Protein AF-A0A0V8JNP3-F1 (afdb_monomer_lite)

Radius of gyration: 19.33 Å; chains: 1; bounding box: 38×21×57 Å

Organism: NCBI:txid1414648

Sequence (77 aa):
MIQTITAHLKQGLLSYRQAIWIARYLILGFIIFGTVEKILMFQSHELNGLQLTFELTAALICALIPFAYGIDSSTQE

pLDDT: mean 74.11, std 11.42, range [36.44, 87.0]

Structure (mmCIF, N/CA/C/O backbone):
data_AF-A0A0V8JNP3-F1
#
_entry.id   AF-A0A0V8JNP3-F1
#
loop_
_atom_site.group_PDB
_atom_site.id
_atom_site.type_symbol
_atom_site.label_atom_id
_atom_site.label_alt_id
_atom_site.label_comp_id
_atom_site.label_asym_id
_atom_site.label_entity_id
_atom_site.label_seq_id
_atom_site.pdbx_PDB_ins_code
_atom_site.Cartn_x
_atom_site.Cartn_y
_atom_site.Cartn_z
_atom_site.occupancy
_atom_site.B_iso_or_equiv
_atom_site.auth_seq_id
_atom_site.auth_comp_id
_atom_site.auth_asym_id
_atom_site.auth_atom_id
_atom_site.pdbx_PDB_model_num
ATOM 1 N N . MET A 1 1 ? 21.941 -3.093 -36.071 1.00 55.66 1 MET A N 1
ATOM 2 C CA . MET A 1 1 ? 22.463 -3.691 -34.820 1.00 55.66 1 MET A CA 1
ATOM 3 C C . MET A 1 1 ? 22.251 -2.775 -33.613 1.00 55.66 1 MET A C 1
ATOM 5 O O . MET A 1 1 ? 21.702 -3.234 -32.626 1.00 55.66 1 MET A O 1
ATOM 9 N N . ILE A 1 2 ? 22.567 -1.474 -33.697 1.00 59.47 2 ILE A N 1
ATOM 10 C CA . ILE A 1 2 ? 22.236 -0.508 -32.625 1.00 59.47 2 ILE A CA 1
ATOM 11 C C . ILE A 1 2 ? 20.710 -0.379 -32.427 1.00 59.47 2 ILE A C 1
ATOM 13 O O . ILE A 1 2 ? 20.231 -0.447 -31.303 1.00 59.47 2 ILE A O 1
ATOM 17 N N . GLN A 1 3 ? 19.931 -0.318 -33.516 1.00 62.88 3 GLN A N 1
ATOM 18 C CA . GLN A 1 3 ? 18.461 -0.220 -33.453 1.00 62.88 3 GLN A CA 1
ATOM 19 C C . GLN A 1 3 ? 17.780 -1.415 -32.758 1.00 62.88 3 GLN A C 1
ATOM 21 O O . GLN A 1 3 ? 16.781 -1.233 -32.066 1.00 62.88 3 GLN A O 1
ATOM 26 N N . THR A 1 4 ? 18.329 -2.627 -32.889 1.00 67.69 4 THR A N 1
ATOM 27 C CA . THR A 1 4 ? 17.803 -3.828 -32.223 1.00 67.69 4 THR A CA 1
ATOM 28 C C . THR A 1 4 ? 18.081 -3.822 -30.718 1.00 67.69 4 THR A C 1
ATOM 30 O O . THR A 1 4 ? 17.216 -4.216 -29.941 1.00 67.69 4 THR A O 1
ATOM 33 N N . ILE A 1 5 ? 19.235 -3.301 -30.285 1.00 72.38 5 ILE A N 1
ATOM 34 C CA . ILE A 1 5 ? 19.570 -3.150 -28.858 1.00 72.38 5 ILE A CA 1
ATOM 35 C C . ILE A 1 5 ? 18.634 -2.131 -28.196 1.00 72.38 5 ILE A C 1
ATOM 37 O O . ILE A 1 5 ? 18.081 -2.402 -27.131 1.00 72.38 5 ILE A O 1
ATOM 41 N N . THR A 1 6 ? 18.383 -0.992 -28.849 1.00 70.81 6 THR A N 1
ATOM 42 C CA . THR A 1 6 ? 17.462 0.034 -28.333 1.00 70.81 6 THR A CA 1
ATOM 43 C C . THR A 1 6 ? 16.023 -0.484 -28.226 1.00 70.81 6 THR A C 1
ATOM 45 O O . THR A 1 6 ? 15.323 -0.150 -27.269 1.00 70.81 6 THR A O 1
ATOM 48 N N . ALA A 1 7 ? 15.579 -1.324 -29.168 1.00 71.56 7 ALA A N 1
ATOM 49 C CA . ALA A 1 7 ? 14.252 -1.938 -29.129 1.00 71.56 7 ALA A CA 1
ATOM 50 C C . ALA A 1 7 ? 14.093 -2.904 -27.940 1.00 71.56 7 ALA A C 1
ATOM 52 O O . ALA A 1 7 ? 13.117 -2.798 -27.197 1.00 71.56 7 ALA A O 1
ATOM 53 N N . HIS A 1 8 ? 15.077 -3.777 -27.699 1.00 73.25 8 HIS A N 1
ATOM 54 C CA . HIS A 1 8 ? 15.055 -4.689 -26.551 1.00 73.25 8 HIS A CA 1
ATOM 55 C C . HIS A 1 8 ? 15.116 -3.954 -25.206 1.00 73.25 8 HIS A C 1
ATOM 57 O O . HIS A 1 8 ? 14.408 -4.331 -24.271 1.00 73.25 8 HIS A O 1
ATOM 63 N N . LEU A 1 9 ? 15.891 -2.868 -25.113 1.00 73.88 9 LEU A N 1
ATOM 64 C CA . LEU A 1 9 ? 15.971 -2.060 -23.892 1.00 73.88 9 LEU A CA 1
ATOM 65 C C . LEU A 1 9 ? 14.627 -1.396 -23.557 1.00 73.88 9 LEU A C 1
ATOM 67 O O . LEU A 1 9 ? 14.179 -1.450 -22.412 1.00 73.88 9 LEU A O 1
ATOM 71 N N . LYS A 1 10 ? 13.949 -0.823 -24.563 1.00 73.12 10 LYS A N 1
ATOM 72 C CA . LYS A 1 10 ? 12.610 -0.230 -24.398 1.00 73.12 10 LYS A CA 1
ATOM 73 C C . LYS A 1 10 ? 11.579 -1.265 -23.950 1.00 73.12 10 LYS A C 1
ATOM 75 O O . LYS A 1 10 ? 10.745 -0.969 -23.098 1.00 73.12 10 LYS A O 1
ATOM 80 N N . GLN A 1 11 ? 11.653 -2.479 -24.491 1.00 74.25 11 GLN A N 1
ATOM 81 C CA . GLN A 1 11 ? 10.748 -3.570 -24.131 1.00 74.25 11 GLN A CA 1
ATOM 82 C C . GLN A 1 11 ? 10.968 -4.038 -22.682 1.00 74.25 11 GLN A C 1
ATOM 84 O O . GLN A 1 11 ? 9.999 -4.224 -21.950 1.00 74.25 11 GLN A O 1
ATOM 89 N N . GLY A 1 12 ? 12.226 -4.130 -22.232 1.00 71.69 12 GLY A N 1
ATOM 90 C CA . GLY A 1 12 ? 12.559 -4.410 -20.830 1.00 71.69 12 GLY A CA 1
ATOM 91 C C . GLY A 1 12 ? 12.066 -3.324 -19.865 1.00 71.69 12 GLY A C 1
ATOM 92 O O . GLY A 1 12 ? 11.491 -3.637 -18.824 1.00 71.69 12 GLY A O 1
ATOM 93 N N . LEU A 1 13 ? 12.212 -2.050 -20.242 1.00 76.00 13 LEU A N 1
ATOM 94 C CA . LEU A 1 13 ? 11.720 -0.901 -19.469 1.00 76.00 13 LEU A CA 1
ATOM 95 C C . LEU A 1 13 ? 10.191 -0.900 -19.316 1.00 76.00 13 LEU A C 1
ATOM 97 O O . LEU A 1 13 ? 9.676 -0.609 -18.236 1.00 76.00 13 LEU A O 1
ATOM 101 N N . LEU A 1 14 ? 9.459 -1.260 -20.374 1.00 74.88 14 LEU A N 1
ATOM 102 C CA . LEU A 1 14 ? 7.998 -1.377 -20.336 1.00 74.88 14 LEU A CA 1
ATOM 103 C C . LEU A 1 14 ? 7.537 -2.494 -19.390 1.00 74.88 14 LEU A C 1
ATOM 105 O O . LEU A 1 14 ? 6.660 -2.255 -18.556 1.00 74.88 14 LEU A O 1
ATOM 109 N N . SER A 1 15 ? 8.157 -3.674 -19.465 1.00 75.38 15 SER A N 1
ATOM 110 C CA . SER A 1 15 ? 7.861 -4.796 -18.563 1.00 75.38 15 SER A CA 1
ATOM 111 C C . SER A 1 15 ? 8.182 -4.460 -17.105 1.00 75.38 15 SER A C 1
ATOM 113 O O . SER A 1 15 ? 7.390 -4.750 -16.207 1.00 75.38 15 SER A O 1
ATOM 115 N N . TYR A 1 16 ? 9.306 -3.782 -16.860 1.00 75.56 16 TYR A N 1
ATOM 116 C CA . TYR A 1 16 ? 9.682 -3.317 -15.524 1.00 75.56 16 TYR A CA 1
ATOM 117 C C . TYR A 1 16 ? 8.664 -2.318 -14.959 1.00 75.56 16 TYR A C 1
ATOM 119 O O . TYR A 1 16 ? 8.239 -2.428 -13.808 1.00 75.56 16 TYR A O 1
ATOM 127 N N . ARG A 1 17 ? 8.186 -1.384 -15.790 1.00 72.06 17 ARG A N 1
ATOM 128 C CA . ARG A 1 17 ? 7.144 -0.432 -15.393 1.00 72.06 17 ARG A CA 1
ATOM 129 C C . ARG A 1 17 ? 5.840 -1.145 -15.032 1.00 72.06 17 ARG A C 1
ATOM 131 O O . ARG A 1 17 ? 5.245 -0.814 -14.011 1.00 72.06 17 ARG A O 1
ATOM 138 N N . GLN A 1 18 ? 5.408 -2.127 -15.824 1.00 77.00 18 GLN A N 1
ATOM 139 C CA . GLN A 1 18 ? 4.221 -2.935 -15.512 1.00 77.00 18 GLN A CA 1
ATOM 140 C C . GLN A 1 18 ? 4.371 -3.694 -14.188 1.00 77.00 18 GLN A C 1
ATOM 142 O O . GLN A 1 18 ? 3.439 -3.692 -13.386 1.00 77.00 18 GLN A O 1
ATOM 147 N N . ALA A 1 19 ? 5.545 -4.267 -13.914 1.00 76.44 19 ALA A N 1
ATOM 148 C CA . ALA A 1 19 ? 5.819 -4.939 -12.645 1.00 76.44 19 ALA A CA 1
ATOM 149 C C . ALA A 1 19 ? 5.688 -3.988 -11.440 1.00 76.44 19 ALA A C 1
ATOM 151 O O . ALA A 1 19 ? 5.085 -4.359 -10.435 1.00 76.44 19 ALA A O 1
ATOM 152 N N . ILE A 1 20 ? 6.163 -2.740 -11.558 1.00 77.56 20 ILE A N 1
ATOM 153 C CA . ILE A 1 20 ? 5.987 -1.711 -10.517 1.00 77.56 20 ILE A CA 1
ATOM 154 C C . ILE A 1 20 ? 4.504 -1.399 -10.291 1.00 77.56 20 ILE A C 1
ATOM 156 O O . ILE A 1 20 ? 4.063 -1.310 -9.146 1.00 77.56 20 ILE A O 1
ATOM 160 N N . TRP A 1 21 ? 3.719 -1.245 -11.362 1.00 77.12 21 TRP A N 1
ATOM 161 C CA . TRP A 1 21 ? 2.277 -1.012 -11.241 1.00 77.12 21 TRP A CA 1
ATOM 162 C C . TRP A 1 21 ? 1.576 -2.166 -10.524 1.00 77.12 21 TRP A C 1
ATOM 164 O O . TRP A 1 21 ? 0.829 -1.930 -9.577 1.00 77.12 21 TRP A O 1
ATOM 174 N N . ILE A 1 22 ? 1.863 -3.406 -10.922 1.00 78.25 22 ILE A N 1
ATOM 175 C CA . ILE A 1 22 ? 1.301 -4.608 -10.294 1.00 78.25 22 ILE A CA 1
ATOM 176 C C . ILE A 1 22 ? 1.678 -4.666 -8.809 1.00 78.25 22 ILE A C 1
ATOM 178 O O . ILE A 1 22 ? 0.807 -4.883 -7.968 1.00 78.25 22 ILE A O 1
ATOM 182 N N . ALA A 1 23 ? 2.944 -4.407 -8.472 1.00 77.75 23 ALA A N 1
ATOM 183 C CA . ALA A 1 23 ? 3.410 -4.384 -7.089 1.00 77.75 23 ALA A CA 1
ATOM 184 C C . ALA A 1 23 ? 2.678 -3.325 -6.246 1.00 77.75 23 ALA A C 1
ATOM 186 O O . ALA A 1 23 ? 2.263 -3.620 -5.127 1.00 77.75 23 ALA A O 1
ATOM 187 N N . ARG A 1 24 ? 2.442 -2.121 -6.787 1.00 79.00 24 ARG A N 1
ATOM 188 C CA . ARG A 1 24 ? 1.670 -1.069 -6.098 1.00 79.00 24 ARG A CA 1
ATOM 189 C C . ARG A 1 24 ? 0.240 -1.510 -5.790 1.00 79.00 24 ARG A C 1
ATOM 191 O O . ARG A 1 24 ? -0.220 -1.316 -4.668 1.00 79.00 24 ARG A O 1
ATOM 198 N N . TYR A 1 25 ? -0.453 -2.115 -6.755 1.00 79.38 25 TYR A N 1
ATOM 199 C CA . TYR A 1 25 ? -1.822 -2.596 -6.545 1.00 79.38 25 TYR A CA 1
ATOM 200 C C . TYR A 1 25 ? -1.889 -3.779 -5.570 1.00 79.38 25 TYR A C 1
ATOM 202 O O . TYR A 1 25 ? -2.807 -3.835 -4.754 1.00 79.38 25 TYR A O 1
ATOM 210 N N . LEU A 1 26 ? -0.904 -4.684 -5.597 1.00 81.50 26 LEU A N 1
ATOM 211 C CA . LEU A 1 26 ? -0.783 -5.774 -4.622 1.00 81.50 26 LEU A CA 1
ATOM 212 C C . LEU A 1 26 ? -0.594 -5.246 -3.196 1.00 81.50 26 LEU A C 1
ATOM 214 O O . LEU A 1 26 ? -1.288 -5.686 -2.281 1.00 81.50 26 LEU A O 1
ATOM 218 N N . ILE A 1 27 ? 0.306 -4.274 -3.019 1.00 81.94 27 ILE A N 1
ATOM 219 C CA . ILE A 1 27 ? 0.555 -3.630 -1.723 1.00 81.94 27 ILE A CA 1
ATOM 220 C C . ILE A 1 27 ? -0.716 -2.933 -1.223 1.00 81.94 27 ILE A C 1
ATOM 222 O O . ILE A 1 27 ? -1.104 -3.122 -0.071 1.00 81.94 27 ILE A O 1
ATOM 226 N N . LEU A 1 28 ? -1.416 -2.202 -2.098 1.00 82.56 28 LEU A N 1
ATOM 227 C CA . LEU A 1 28 ? -2.686 -1.557 -1.761 1.00 82.56 28 LEU A CA 1
ATOM 228 C C . LEU A 1 28 ? -3.745 -2.575 -1.307 1.00 82.56 28 LEU A C 1
ATOM 230 O O . LEU A 1 28 ? -4.414 -2.352 -0.299 1.00 82.56 28 LEU A O 1
ATOM 234 N N . GLY A 1 29 ? -3.871 -3.703 -2.011 1.00 81.94 29 GLY A N 1
ATOM 235 C CA . GLY A 1 29 ? -4.790 -4.780 -1.639 1.00 81.94 29 GLY A CA 1
ATOM 236 C C . GLY A 1 29 ? -4.475 -5.385 -0.269 1.00 81.94 29 GLY A C 1
ATOM 237 O O . GLY A 1 29 ? -5.382 -5.565 0.543 1.00 81.94 29 GLY A O 1
ATOM 238 N N . PHE A 1 30 ? -3.194 -5.628 0.022 1.00 84.19 30 PHE A N 1
ATOM 239 C CA . PHE A 1 30 ? -2.750 -6.146 1.320 1.00 84.19 30 PHE A CA 1
ATOM 240 C C . PHE A 1 30 ? -3.065 -5.176 2.468 1.00 84.19 30 PHE A C 1
ATOM 242 O O . PHE A 1 30 ? -3.554 -5.590 3.519 1.00 84.19 30 PHE A O 1
ATOM 249 N N . ILE A 1 31 ? -2.851 -3.876 2.250 1.00 83.25 31 ILE A N 1
ATOM 250 C CA . ILE A 1 31 ? -3.174 -2.835 3.234 1.00 83.25 31 ILE A CA 1
ATOM 251 C C . ILE A 1 31 ? -4.677 -2.770 3.501 1.00 83.25 31 ILE A C 1
ATOM 253 O O . ILE A 1 31 ? -5.080 -2.744 4.664 1.00 83.25 31 ILE A O 1
ATOM 257 N N . ILE A 1 32 ? -5.512 -2.779 2.457 1.00 84.12 32 ILE A N 1
ATOM 258 C CA . ILE A 1 32 ? -6.976 -2.762 2.614 1.00 84.12 32 ILE A CA 1
ATOM 259 C C . ILE A 1 32 ? -7.433 -3.988 3.408 1.00 84.12 32 ILE A C 1
ATOM 261 O O . ILE A 1 32 ? -8.207 -3.845 4.353 1.00 84.12 32 ILE A O 1
ATOM 265 N N . PHE A 1 33 ? -6.920 -5.172 3.068 1.00 85.88 33 PHE A N 1
ATOM 266 C CA . PHE A 1 33 ? -7.246 -6.408 3.773 1.00 85.88 33 PHE A CA 1
ATOM 267 C C . PHE A 1 33 ? -6.895 -6.328 5.267 1.00 85.88 33 PHE A C 1
ATOM 269 O O . PHE A 1 33 ? -7.770 -6.533 6.108 1.00 85.88 33 PHE A O 1
ATOM 276 N N . GLY A 1 34 ? -5.659 -5.940 5.602 1.00 84.00 34 GLY A N 1
ATOM 277 C CA . GLY A 1 34 ? -5.237 -5.795 6.998 1.00 84.00 34 GLY A CA 1
ATOM 278 C C . GLY A 1 34 ? -6.048 -4.739 7.755 1.00 84.00 34 GLY A C 1
ATOM 279 O O . GLY A 1 34 ? -6.423 -4.947 8.903 1.00 84.00 34 GLY A O 1
ATOM 280 N N . THR A 1 35 ? -6.404 -3.631 7.101 1.00 86.12 35 THR A N 1
ATOM 281 C CA . THR A 1 35 ? -7.252 -2.578 7.691 1.00 86.12 35 THR A CA 1
ATOM 282 C C . THR A 1 35 ? -8.629 -3.126 8.082 1.00 86.12 35 THR A C 1
ATOM 284 O O . THR A 1 35 ? -9.104 -2.875 9.190 1.00 86.12 35 THR A O 1
ATOM 287 N N . VAL A 1 36 ? -9.260 -3.905 7.196 1.00 87.00 36 VAL A N 1
ATOM 288 C CA . VAL A 1 36 ? -10.572 -4.524 7.448 1.00 87.00 36 VAL A CA 1
ATOM 289 C C . VAL A 1 36 ? -10.501 -5.509 8.615 1.00 87.00 36 VAL A C 1
ATOM 291 O O . VAL A 1 36 ? -11.354 -5.459 9.501 1.00 87.00 36 VAL A O 1
ATOM 294 N N . GLU A 1 37 ? -9.470 -6.355 8.659 1.00 85.75 37 GLU A N 1
ATOM 295 C CA . GLU A 1 37 ? -9.258 -7.312 9.751 1.00 85.75 37 GLU A CA 1
ATOM 296 C C . GLU A 1 37 ? -9.125 -6.604 11.109 1.00 85.75 37 GLU A C 1
ATOM 298 O O . GLU A 1 37 ? -9.755 -6.997 12.090 1.00 85.75 37 GLU A O 1
ATOM 303 N N . LYS A 1 38 ? -8.380 -5.495 11.165 1.00 81.44 38 LYS A N 1
ATOM 304 C CA . LYS A 1 38 ? -8.191 -4.728 12.405 1.00 81.44 38 LYS A CA 1
ATOM 305 C C . LYS A 1 38 ? -9.444 -3.991 12.859 1.00 81.44 38 LYS A C 1
ATOM 307 O O . LYS A 1 38 ? -9.690 -3.904 14.061 1.00 81.44 38 LYS A O 1
ATOM 312 N N . ILE A 1 39 ? -10.265 -3.509 11.927 1.00 83.31 39 ILE A N 1
ATOM 313 C CA . ILE A 1 39 ? -11.582 -2.942 12.251 1.00 83.31 39 ILE A CA 1
ATOM 314 C C . ILE A 1 39 ? -12.497 -4.023 12.839 1.00 83.31 39 ILE A C 1
ATOM 316 O O . ILE A 1 39 ? -13.172 -3.766 13.835 1.00 83.31 39 ILE A O 1
ATOM 320 N N . LEU A 1 40 ? -12.489 -5.233 12.271 1.00 84.94 40 LEU A N 1
ATOM 321 C CA . LEU A 1 40 ? -13.243 -6.372 12.804 1.00 84.94 40 LEU A CA 1
ATOM 322 C C . LEU A 1 40 ? -12.770 -6.755 14.216 1.00 84.94 40 LEU A C 1
ATOM 324 O O . LEU A 1 40 ? -13.606 -6.913 15.102 1.00 84.94 40 LEU A O 1
ATOM 328 N N . MET A 1 41 ? -11.455 -6.808 14.456 1.00 82.50 41 MET A N 1
ATOM 329 C CA . MET A 1 41 ? -10.884 -7.071 15.790 1.00 82.50 41 MET A CA 1
ATOM 330 C C . MET A 1 41 ? -11.195 -5.964 16.815 1.00 82.50 41 MET A C 1
ATOM 332 O O . MET A 1 41 ? -11.321 -6.212 18.014 1.00 82.50 41 MET A O 1
ATOM 336 N N . PHE A 1 42 ? -11.323 -4.713 16.369 1.00 83.69 42 PHE A N 1
ATOM 337 C CA . PHE A 1 42 ? -11.770 -3.622 17.234 1.00 83.69 42 PHE A CA 1
ATOM 338 C C . PHE A 1 42 ? -13.253 -3.769 17.605 1.00 83.69 42 PHE A C 1
ATOM 340 O O . PHE A 1 42 ? -13.625 -3.552 18.759 1.00 83.69 42 PHE A O 1
ATOM 347 N N . GLN A 1 43 ? -14.096 -4.184 16.652 1.00 83.19 43 GLN A N 1
ATOM 348 C CA . GLN A 1 43 ? -15.512 -4.468 16.905 1.00 83.19 43 GLN A CA 1
ATOM 349 C C . GLN A 1 43 ? -15.719 -5.678 17.826 1.00 83.19 43 GLN A C 1
ATOM 351 O O . GLN A 1 43 ? -16.661 -5.670 18.614 1.00 83.19 43 GLN A O 1
ATOM 356 N N . SER A 1 44 ? -14.837 -6.684 17.779 1.00 86.62 44 SER A N 1
ATOM 357 C CA . SER A 1 44 ? -14.852 -7.821 18.714 1.00 86.62 44 SER A CA 1
ATOM 358 C C . SER A 1 44 ? -14.315 -7.478 20.112 1.00 86.62 44 SER A C 1
ATOM 360 O O . SER A 1 44 ? -14.279 -8.352 20.974 1.00 86.62 44 SER A O 1
ATOM 362 N N . HIS A 1 45 ? -13.919 -6.220 20.360 1.00 78.94 45 HIS A N 1
ATOM 363 C CA . HIS A 1 45 ? -13.250 -5.761 21.585 1.00 78.94 45 HIS A CA 1
ATOM 364 C C . HIS A 1 45 ? -11.930 -6.487 21.908 1.00 78.94 45 HIS A C 1
ATOM 366 O O . HIS A 1 45 ? -11.402 -6.345 23.010 1.00 78.94 45 HIS A O 1
ATOM 372 N N . GLU A 1 46 ? -11.353 -7.214 20.950 1.00 77.88 46 GLU A N 1
ATOM 373 C CA . GLU A 1 46 ? -10.050 -7.872 21.102 1.00 77.88 46 GLU A CA 1
ATOM 374 C C . GLU A 1 46 ? -8.884 -6.891 20.924 1.00 77.88 46 GLU A C 1
ATOM 376 O O . GLU A 1 46 ? -7.757 -7.175 21.333 1.00 77.88 46 GLU A O 1
ATOM 381 N N . LEU A 1 47 ? -9.148 -5.720 20.335 1.00 77.56 47 LEU A N 1
ATOM 382 C CA . LEU A 1 47 ? -8.137 -4.722 20.007 1.00 77.56 47 LEU A CA 1
ATOM 383 C C . LEU A 1 47 ? -8.443 -3.366 20.654 1.00 77.56 47 LEU A C 1
ATOM 385 O O . LEU A 1 47 ? -9.537 -2.819 20.525 1.00 77.56 47 LEU A O 1
ATOM 389 N N . ASN A 1 48 ? -7.442 -2.787 21.321 1.00 82.12 48 ASN A N 1
ATOM 390 C CA . ASN A 1 48 ? -7.543 -1.452 21.909 1.00 82.12 48 ASN A CA 1
ATOM 391 C C . ASN A 1 48 ? -7.540 -0.367 20.823 1.00 82.12 48 ASN A C 1
ATOM 393 O O . ASN A 1 48 ? -6.740 -0.412 19.888 1.00 82.12 48 ASN A O 1
ATOM 397 N N . GLY A 1 49 ? -8.356 0.678 20.990 1.00 76.25 49 GLY A N 1
ATOM 398 C CA . GLY A 1 49 ? -8.462 1.770 20.008 1.00 76.25 49 GLY A CA 1
ATOM 399 C C . GLY A 1 49 ? -7.138 2.496 19.725 1.00 76.25 49 GLY A C 1
ATOM 400 O O . GLY A 1 49 ? -6.897 2.920 18.595 1.00 76.25 49 GLY A O 1
ATOM 401 N N . LEU A 1 50 ? -6.247 2.579 20.721 1.00 78.75 50 LEU A N 1
ATOM 402 C CA . LEU A 1 50 ? -4.904 3.153 20.567 1.00 78.75 50 LEU A CA 1
ATOM 403 C C . LEU A 1 50 ? -3.998 2.275 19.683 1.00 78.75 50 LEU A C 1
ATOM 405 O O . LEU A 1 50 ? -3.230 2.776 18.866 1.00 78.75 50 LEU A O 1
ATOM 409 N N . GLN A 1 51 ? -4.120 0.954 19.816 1.00 78.75 51 GLN A N 1
ATOM 410 C CA . GLN A 1 51 ? -3.375 -0.001 19.001 1.00 78.75 51 GLN A CA 1
ATOM 411 C C . GLN A 1 51 ? -3.908 -0.029 17.563 1.00 78.75 51 GLN A C 1
ATOM 413 O O . GLN A 1 51 ? -3.120 -0.039 16.620 1.00 78.75 51 GLN A O 1
ATOM 418 N N . LEU A 1 52 ? -5.229 0.079 17.386 1.00 80.25 52 LEU A N 1
ATOM 419 C CA . LEU A 1 52 ? -5.855 0.214 16.070 1.00 80.25 52 LEU A CA 1
ATOM 420 C C . LEU A 1 52 ? -5.321 1.444 15.323 1.00 80.25 52 LEU A C 1
ATOM 422 O O . LEU A 1 52 ? -4.930 1.347 14.163 1.00 80.25 52 LEU A O 1
ATOM 426 N N . THR A 1 53 ? -5.284 2.603 15.984 1.00 76.69 53 THR A N 1
ATOM 427 C CA . THR A 1 53 ? -4.805 3.849 15.362 1.00 76.69 53 THR A CA 1
ATOM 428 C C . THR A 1 53 ? -3.326 3.777 14.992 1.00 76.69 53 THR A C 1
ATOM 430 O O . THR A 1 53 ? -2.951 4.249 13.916 1.00 76.69 53 THR A O 1
ATOM 433 N N . PHE A 1 54 ? -2.491 3.147 15.824 1.00 83.75 54 PHE A N 1
ATOM 434 C CA .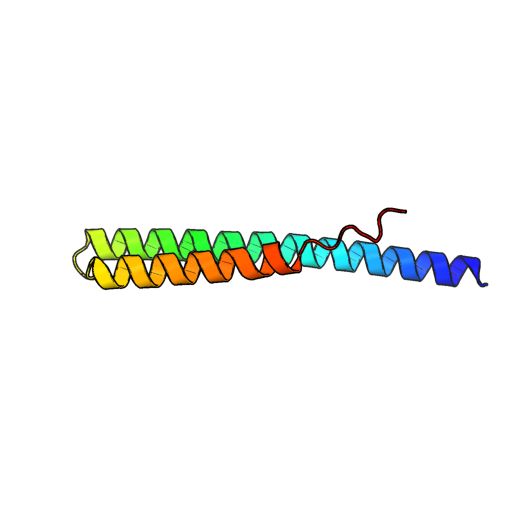 PHE A 1 54 ? -1.083 2.915 15.499 1.00 83.75 54 PHE A CA 1
ATOM 435 C C . PHE A 1 54 ? -0.915 2.020 14.263 1.00 83.75 54 PHE A C 1
ATOM 437 O O . PHE A 1 54 ? -0.212 2.391 13.321 1.00 83.75 54 PHE A O 1
ATOM 444 N N . GLU A 1 55 ? -1.595 0.874 14.232 1.00 79.62 55 GLU A N 1
ATOM 445 C CA . GLU A 1 55 ? -1.477 -0.094 13.138 1.00 79.62 55 GLU A CA 1
ATOM 446 C C . GLU A 1 55 ? -2.037 0.455 11.815 1.00 79.62 55 GLU A C 1
ATOM 448 O O . GLU A 1 55 ? -1.418 0.276 10.765 1.00 79.62 55 GLU A O 1
ATOM 453 N N . LEU A 1 56 ? -3.138 1.215 11.860 1.00 82.69 56 LEU A N 1
ATOM 454 C CA . LEU A 1 56 ? -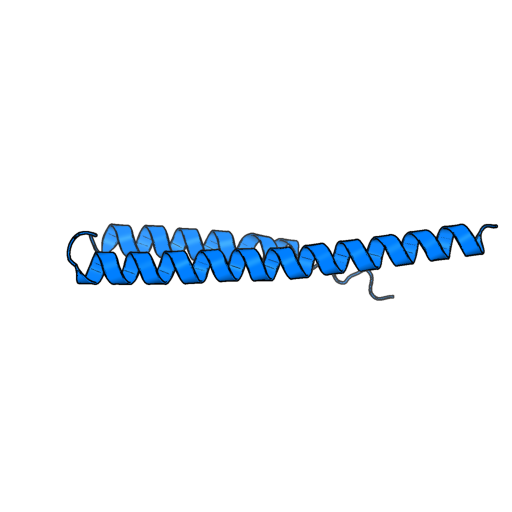3.675 1.918 10.690 1.00 82.69 56 LEU A CA 1
ATOM 455 C C . LEU A 1 56 ? -2.711 2.981 10.159 1.00 82.69 56 LEU A C 1
ATOM 457 O O . LEU A 1 56 ? -2.512 3.082 8.949 1.00 82.69 56 LEU A O 1
ATOM 461 N N . THR A 1 57 ? -2.083 3.752 11.047 1.00 82.31 57 THR A N 1
ATOM 462 C CA . THR A 1 57 ? -1.102 4.772 10.650 1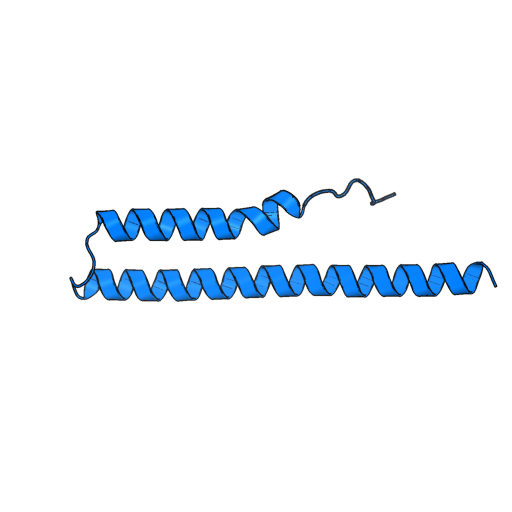.00 82.31 57 THR A CA 1
ATOM 463 C C . THR A 1 57 ? 0.125 4.124 10.006 1.00 82.31 57 THR A C 1
ATOM 465 O O . THR A 1 57 ? 0.591 4.589 8.965 1.00 82.31 57 THR A O 1
ATOM 468 N N . ALA A 1 58 ? 0.616 3.014 10.568 1.00 81.12 58 ALA A N 1
ATOM 469 C CA . ALA A 1 58 ? 1.721 2.248 9.996 1.00 81.12 58 ALA A CA 1
ATOM 470 C C . ALA A 1 58 ? 1.371 1.689 8.607 1.00 81.12 58 ALA A C 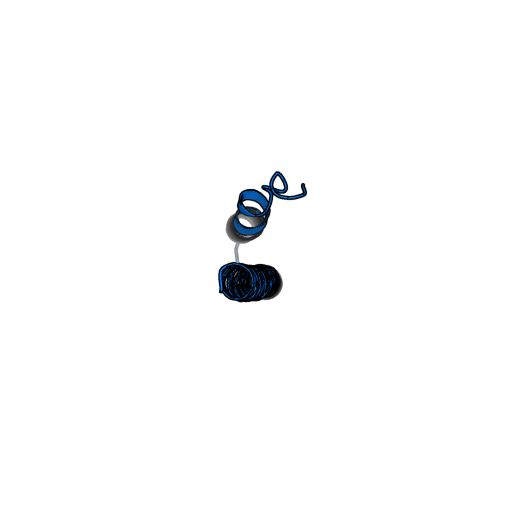1
ATOM 472 O O . ALA A 1 58 ? 2.156 1.843 7.668 1.00 81.12 58 ALA A O 1
ATOM 473 N N . ALA A 1 59 ? 0.172 1.122 8.444 1.00 81.06 59 ALA A N 1
ATOM 474 C CA . ALA A 1 59 ? -0.312 0.639 7.155 1.00 81.06 59 ALA A CA 1
ATOM 475 C C . ALA A 1 59 ? -0.390 1.767 6.110 1.00 81.06 59 ALA A C 1
ATOM 477 O O . ALA A 1 59 ? 0.007 1.570 4.960 1.00 81.06 59 ALA A O 1
ATOM 478 N N . LEU A 1 60 ? -0.819 2.968 6.515 1.00 80.62 60 LEU A N 1
ATOM 479 C CA . LEU A 1 60 ? -0.875 4.147 5.647 1.00 80.62 60 LEU A CA 1
ATOM 480 C C . LEU A 1 60 ? 0.521 4.611 5.201 1.00 80.62 60 LEU A C 1
ATOM 482 O O . LEU A 1 60 ? 0.726 4.915 4.027 1.00 80.62 60 LEU A O 1
ATOM 486 N N . ILE A 1 61 ? 1.502 4.624 6.108 1.00 81.06 61 ILE A N 1
ATOM 487 C CA . ILE A 1 61 ? 2.898 4.959 5.781 1.00 81.06 61 ILE A CA 1
ATOM 488 C C . ILE A 1 61 ? 3.480 3.925 4.809 1.00 81.06 61 ILE A C 1
ATOM 490 O O . ILE A 1 61 ? 4.074 4.296 3.795 1.00 81.06 61 ILE A O 1
ATOM 494 N N . CYS A 1 62 ? 3.263 2.632 5.070 1.00 75.81 62 CYS A N 1
ATOM 495 C CA . CYS A 1 62 ? 3.668 1.554 4.168 1.00 75.81 62 CYS A CA 1
ATOM 496 C C . CYS A 1 62 ? 3.006 1.670 2.788 1.00 75.81 62 CYS A C 1
ATOM 498 O O . CYS A 1 62 ? 3.647 1.353 1.786 1.00 75.81 62 CYS A O 1
ATOM 500 N N . ALA A 1 63 ? 1.766 2.169 2.721 1.00 73.94 63 ALA A N 1
ATOM 501 C CA . ALA A 1 63 ? 1.088 2.472 1.464 1.00 73.94 63 ALA A CA 1
ATOM 502 C C . ALA A 1 63 ? 1.799 3.592 0.709 1.00 73.94 63 ALA A C 1
ATOM 504 O O . ALA A 1 63 ? 2.016 3.481 -0.492 1.00 73.94 63 ALA A O 1
ATOM 505 N N . LEU A 1 64 ? 2.171 4.665 1.409 1.00 73.38 64 LEU A N 1
ATOM 506 C CA . LEU A 1 64 ? 2.712 5.882 0.810 1.00 73.38 64 LEU A CA 1
ATOM 507 C C . LEU A 1 64 ? 4.126 5.704 0.243 1.00 73.38 64 LEU A C 1
ATOM 509 O O . LEU A 1 64 ? 4.442 6.356 -0.747 1.00 73.38 64 LEU A O 1
ATOM 513 N N . ILE A 1 65 ? 4.965 4.818 0.792 1.00 72.81 65 ILE A N 1
ATOM 514 C CA . ILE A 1 65 ? 6.363 4.638 0.344 1.00 72.81 65 ILE A CA 1
ATOM 515 C C . ILE A 1 65 ? 6.463 4.240 -1.151 1.00 72.81 65 ILE A C 1
ATOM 517 O O . ILE A 1 65 ? 7.157 4.939 -1.894 1.00 72.81 65 ILE A O 1
ATOM 521 N N . PRO A 1 66 ? 5.761 3.201 -1.651 1.00 68.19 66 PRO A N 1
ATOM 522 C CA . PRO A 1 66 ? 5.748 2.851 -3.077 1.00 68.19 66 PRO A CA 1
ATOM 523 C C . PRO A 1 66 ? 5.197 3.940 -4.010 1.00 68.19 66 PRO A C 1
ATOM 525 O O . PRO A 1 66 ? 5.548 3.962 -5.194 1.00 68.19 66 PRO A O 1
ATOM 528 N N . PHE A 1 67 ? 4.318 4.816 -3.508 1.00 66.19 67 PHE A N 1
ATOM 529 C CA . PHE A 1 67 ? 3.794 5.953 -4.272 1.00 66.19 67 PHE A CA 1
ATOM 530 C C . PHE A 1 67 ? 4.752 7.150 -4.244 1.00 66.19 67 PHE A C 1
ATOM 532 O O . PHE A 1 67 ? 4.933 7.787 -5.277 1.00 66.19 67 PHE A O 1
ATOM 539 N N . ALA A 1 68 ? 5.421 7.409 -3.118 1.00 66.12 68 ALA A N 1
ATOM 540 C CA . ALA A 1 68 ? 6.391 8.491 -2.950 1.00 66.12 68 ALA A CA 1
ATOM 541 C C . ALA A 1 68 ? 7.674 8.247 -3.757 1.00 66.12 68 ALA A C 1
ATOM 543 O O . ALA A 1 68 ? 8.103 9.115 -4.507 1.00 66.12 68 ALA A O 1
ATOM 544 N N . TYR A 1 69 ? 8.235 7.035 -3.696 1.00 60.16 69 TYR A N 1
ATOM 545 C CA . TYR A 1 69 ? 9.373 6.629 -4.541 1.00 60.16 69 TYR A CA 1
ATOM 546 C C . TYR A 1 69 ? 8.965 6.316 -5.986 1.00 60.16 69 TYR A C 1
ATOM 548 O O . TYR A 1 69 ? 9.779 5.930 -6.822 1.00 60.16 69 TYR A O 1
ATOM 556 N N . GLY A 1 70 ? 7.675 6.449 -6.277 1.00 53.16 70 GLY A N 1
ATOM 557 C CA . GLY A 1 70 ? 7.074 6.105 -7.542 1.00 53.16 70 GLY A CA 1
ATOM 558 C C . GLY A 1 70 ? 6.964 7.235 -8.559 1.00 53.16 70 GLY A C 1
ATOM 559 O O . GLY A 1 70 ? 6.470 6.974 -9.662 1.00 53.16 70 GLY A O 1
ATOM 560 N N . ILE A 1 71 ? 7.367 8.449 -8.183 1.00 50.41 71 ILE A N 1
ATOM 561 C CA . ILE A 1 71 ? 7.214 9.674 -8.964 1.00 50.41 71 ILE A CA 1
ATOM 562 C C . ILE A 1 71 ? 8.604 10.270 -9.178 1.00 50.41 71 ILE A C 1
ATOM 564 O O . ILE A 1 71 ? 9.026 11.182 -8.481 1.00 50.41 71 ILE A O 1
ATOM 568 N N . ASP A 1 72 ? 9.309 9.752 -10.175 1.00 47.97 72 ASP A N 1
ATOM 569 C CA . ASP A 1 72 ? 10.150 10.626 -10.979 1.00 47.97 72 ASP A CA 1
ATOM 570 C C . ASP A 1 72 ? 9.756 10.419 -12.442 1.00 47.97 72 ASP A C 1
ATOM 572 O O . ASP A 1 72 ? 10.100 9.434 -13.096 1.00 47.97 72 ASP A O 1
ATOM 576 N N . SER A 1 73 ? 8.882 11.308 -12.910 1.00 52.66 73 SER A N 1
ATOM 577 C CA . SER A 1 73 ? 8.421 11.401 -14.294 1.00 52.66 73 SER A CA 1
ATOM 578 C C . SER A 1 73 ? 9.310 12.324 -15.131 1.00 52.66 73 SER A C 1
ATOM 580 O O . SER A 1 73 ? 8.892 12.743 -16.205 1.00 52.66 73 SER A O 1
ATOM 582 N N . SER A 1 74 ? 10.533 12.630 -14.686 1.00 48.34 74 SER A N 1
ATOM 583 C CA . SER A 1 74 ? 11.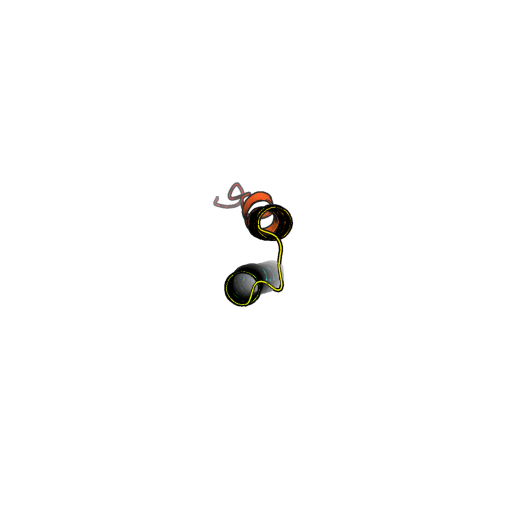513 13.388 -15.479 1.00 48.34 74 SER A CA 1
ATOM 584 C C . SER A 1 74 ? 12.110 12.601 -16.658 1.00 48.34 74 SER A C 1
ATOM 586 O O . SER A 1 74 ? 12.936 13.124 -17.394 1.00 48.34 74 SER A O 1
ATOM 588 N N . THR A 1 75 ? 11.664 11.365 -16.910 1.00 45.53 75 THR A N 1
ATOM 589 C CA . THR A 1 75 ? 11.945 10.624 -18.158 1.00 45.53 75 THR A CA 1
ATOM 590 C C . THR A 1 75 ? 10.693 10.502 -19.038 1.00 45.53 75 THR A C 1
ATOM 592 O O . THR A 1 75 ? 10.372 9.434 -19.564 1.00 45.53 75 THR A O 1
ATOM 595 N N . GLN A 1 76 ? 9.937 11.597 -19.149 1.00 39.09 76 GLN A N 1
ATOM 596 C CA . GLN A 1 76 ? 8.983 11.845 -20.232 1.00 39.09 76 G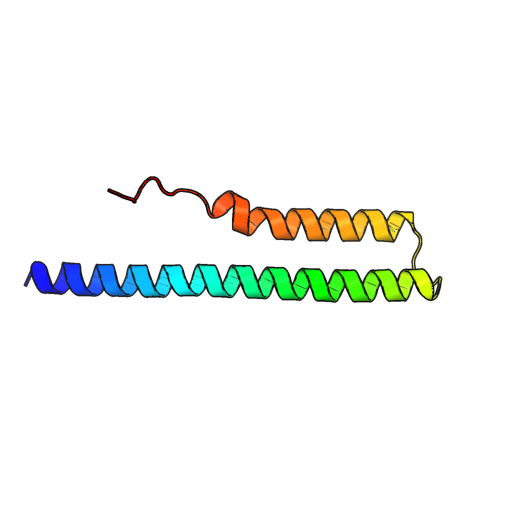LN A CA 1
ATOM 597 C C . GLN A 1 76 ? 9.463 13.028 -21.086 1.00 39.09 76 GLN A C 1
ATOM 599 O O . GLN A 1 76 ? 8.777 14.037 -21.172 1.00 39.09 76 GLN A O 1
ATOM 604 N N . GLU A 1 77 ? 10.626 12.872 -21.719 1.00 36.44 77 GLU A N 1
ATOM 605 C CA . GLU A 1 77 ? 10.970 13.481 -23.015 1.00 36.44 77 GLU A CA 1
ATOM 606 C C . GLU A 1 77 ? 11.702 12.438 -23.870 1.00 36.44 77 GLU A C 1
ATOM 608 O O . GLU A 1 77 ? 12.546 11.694 -23.311 1.00 36.44 77 GLU A O 1
#

Secondary structure (DSSP, 8-state):
-HHHHHHHHHHHHHHHHHHHHHHHHHHHHHHHHHHHHHHHHHHTT-S-HHHHHHHHHHHHHHHHHHHHTT---TT--

Foldseek 3Di:
DVVVVVVVVVVVVVVVLVVLVVVLVVLVVVLVVVLVVLVVCVVVVVDDPVRNVVVNVVSVVSNCPSVVVVDDPVPPD